Protein AF-A0A1E4B5K2-F1 (afdb_monomer_lite)

Secondary structure (DSSP, 8-state):
---------HHHHHHHHHHHHHHHHHHHHTTTTEEE----STT-SEEEEETTT--EEEEEE--SSS--EEEE-GGGGGGS-HHHHHHHHHHHHHH-TT-B-TTS-EEEEHHHHTSHHHHHHHHHHHHHH--

Sequence (131 aa):
MQVGRYVPHASEQQRFAEVLDHFIDWSAVHATSLVHHDSGYEQHVVSFARVVDGSVFWSAYPRMVDGAKFEITPRTAKYLNPALQDEARALFGSISTEALTDDGTLRVRFSALKNLTTRQRVTDLLERLLV

Structure (mmCIF, N/CA/C/O backbone):
data_AF-A0A1E4B5K2-F1
#
_entry.id   AF-A0A1E4B5K2-F1
#
loop_
_atom_site.group_PDB
_atom_site.id
_atom_site.type_symbol
_atom_site.label_atom_id
_atom_site.label_alt_id
_atom_site.label_comp_id
_atom_site.label_asym_id
_atom_site.label_entity_id
_atom_site.label_seq_id
_atom_site.pdbx_PDB_ins_code
_atom_site.Cartn_x
_atom_site.Cartn_y
_atom_site.Cartn_z
_atom_site.occupancy
_atom_site.B_iso_or_equiv
_atom_site.auth_seq_id
_atom_site.auth_comp_id
_atom_site.auth_asym_id
_atom_site.auth_atom_id
_atom_site.pdbx_PDB_model_num
ATOM 1 N N . MET A 1 1 ? 0.273 8.634 -36.301 1.00 37.81 1 MET A N 1
ATOM 2 C CA . MET A 1 1 ? 0.963 8.335 -35.028 1.00 37.81 1 MET A CA 1
ATOM 3 C C . MET A 1 1 ? 0.563 6.937 -34.602 1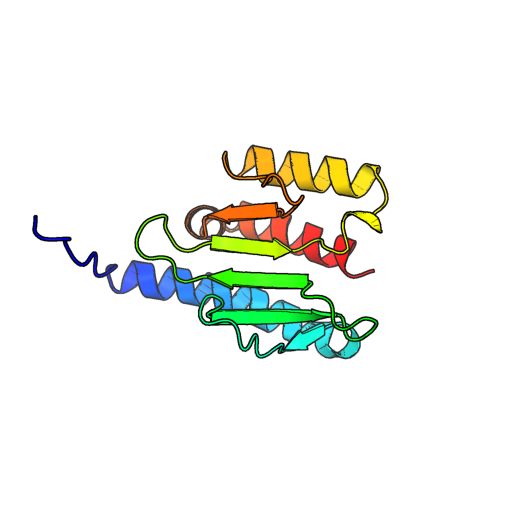.00 37.81 1 MET A C 1
ATOM 5 O O . MET A 1 1 ? -0.598 6.715 -34.295 1.00 37.81 1 MET A O 1
ATOM 9 N N . GLN A 1 2 ? 1.482 5.982 -34.694 1.00 34.12 2 GLN A N 1
ATOM 10 C CA . GLN A 1 2 ? 1.235 4.590 -34.333 1.00 34.12 2 GLN A CA 1
ATOM 11 C C . GLN A 1 2 ? 1.617 4.431 -32.860 1.00 34.12 2 GLN A C 1
ATOM 13 O O . GLN A 1 2 ? 2.788 4.548 -32.509 1.00 34.12 2 GLN A O 1
ATOM 18 N N . VAL A 1 3 ? 0.621 4.260 -31.991 1.00 39.81 3 VAL A N 1
ATOM 19 C CA . VAL A 1 3 ? 0.842 3.991 -30.566 1.00 39.81 3 VAL A CA 1
ATOM 20 C C . VAL A 1 3 ? 1.399 2.573 -30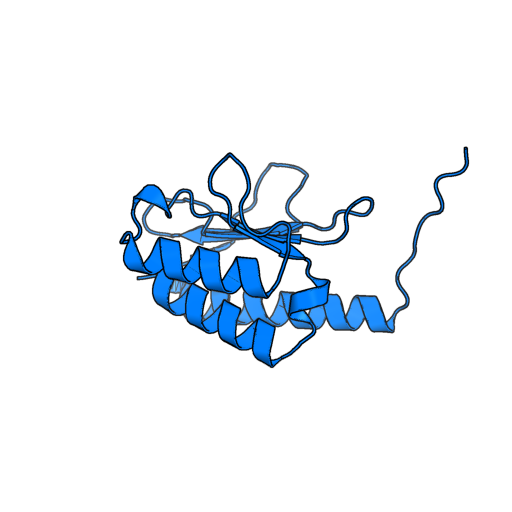.484 1.00 39.81 3 VAL A C 1
ATOM 22 O O . VAL A 1 3 ? 0.674 1.604 -30.707 1.00 39.81 3 VAL A O 1
ATOM 25 N N . GLY A 1 4 ? 2.710 2.443 -30.281 1.00 40.00 4 GLY A N 1
ATOM 26 C CA . GLY A 1 4 ? 3.351 1.144 -30.116 1.00 40.00 4 GLY A CA 1
ATOM 27 C C . GLY A 1 4 ? 2.723 0.428 -28.925 1.00 40.00 4 GLY A C 1
ATOM 28 O O . GLY A 1 4 ? 2.849 0.887 -27.793 1.00 40.00 4 GLY A O 1
ATOM 29 N N . ARG A 1 5 ? 2.020 -0.683 -29.174 1.00 44.50 5 ARG A N 1
ATOM 30 C CA . ARG A 1 5 ? 1.594 -1.608 -28.120 1.00 44.50 5 ARG A CA 1
ATOM 31 C C . ARG A 1 5 ? 2.864 -2.175 -27.492 1.00 44.50 5 ARG A C 1
ATOM 33 O O . ARG A 1 5 ? 3.478 -3.078 -28.051 1.00 44.50 5 ARG A O 1
ATOM 40 N N . TYR A 1 6 ? 3.271 -1.624 -26.356 1.00 50.88 6 TYR A N 1
ATOM 41 C CA . TYR A 1 6 ? 4.249 -2.274 -25.499 1.00 50.88 6 TYR A CA 1
ATOM 42 C C . TYR A 1 6 ? 3.620 -3.581 -25.007 1.00 50.88 6 TYR A C 1
ATOM 44 O O . TYR A 1 6 ? 2.646 -3.570 -24.255 1.00 50.88 6 TYR A O 1
ATOM 52 N N . VAL A 1 7 ? 4.123 -4.703 -25.516 1.00 54.28 7 VAL A N 1
ATOM 53 C CA . VAL A 1 7 ? 3.809 -6.036 -25.003 1.00 54.28 7 VAL A CA 1
ATOM 54 C C . VAL A 1 7 ? 4.951 -6.378 -24.048 1.00 54.28 7 VAL A C 1
ATOM 56 O O . VAL A 1 7 ? 6.056 -6.633 -24.530 1.00 54.28 7 VAL A O 1
ATOM 59 N N . PRO A 1 8 ? 4.746 -6.325 -22.720 1.00 54.59 8 PRO A N 1
ATOM 60 C CA . PRO A 1 8 ? 5.800 -6.664 -21.769 1.00 54.59 8 PRO A CA 1
ATOM 61 C C . PRO A 1 8 ? 6.300 -8.086 -22.031 1.00 54.59 8 PRO A C 1
ATOM 63 O O . PRO A 1 8 ? 5.496 -8.984 -22.305 1.00 54.59 8 PRO A O 1
ATOM 66 N N . HIS A 1 9 ? 7.616 -8.297 -21.946 1.00 60.47 9 HIS A N 1
ATOM 67 C CA . HIS A 1 9 ? 8.207 -9.626 -22.107 1.00 60.47 9 HIS A CA 1
ATOM 68 C C . HIS A 1 9 ? 7.629 -10.594 -21.057 1.00 60.47 9 HIS A C 1
ATOM 70 O O . HIS A 1 9 ? 7.289 -10.177 -19.950 1.00 60.47 9 HIS A O 1
ATOM 76 N N . ALA A 1 10 ? 7.526 -11.891 -21.371 1.00 62.59 10 ALA A N 1
ATOM 77 C CA . ALA A 1 10 ? 6.908 -12.890 -20.483 1.00 62.59 10 ALA A CA 1
ATOM 78 C C . ALA A 1 10 ? 7.494 -12.888 -19.053 1.00 62.59 10 ALA A C 1
ATOM 80 O O . ALA A 1 10 ? 6.765 -13.031 -18.076 1.00 62.59 10 ALA A O 1
ATOM 81 N N . SER A 1 11 ? 8.798 -12.629 -18.919 1.00 63.25 11 SER A N 1
ATOM 82 C CA . SER A 1 11 ? 9.482 -12.496 -17.627 1.00 63.25 11 SER A CA 1
ATOM 83 C C . SER A 1 11 ? 9.058 -11.259 -16.830 1.00 63.25 11 SER A C 1
ATOM 85 O O . SER A 1 11 ? 9.065 -11.271 -15.600 1.00 63.25 11 SER A O 1
ATOM 87 N N . GLU A 1 12 ? 8.679 -10.175 -17.503 1.00 63.09 12 GLU A N 1
ATOM 88 C CA . GLU A 1 12 ? 8.142 -8.990 -16.846 1.00 63.09 12 GLU A CA 1
ATOM 89 C C . GLU A 1 12 ? 6.718 -9.240 -16.368 1.00 63.09 12 GLU A C 1
ATOM 91 O O . GLU A 1 12 ? 6.418 -8.891 -15.230 1.00 63.09 12 GLU A O 1
ATOM 96 N N . GLN A 1 13 ? 5.887 -9.892 -17.190 1.00 67.06 13 GLN A N 1
ATOM 97 C CA . GLN A 1 13 ? 4.528 -10.303 -16.815 1.00 67.06 13 GLN A CA 1
ATOM 98 C C . GLN A 1 13 ? 4.540 -11.218 -15.587 1.00 67.06 13 GLN A C 1
ATOM 100 O O . GLN A 1 13 ? 3.799 -10.967 -14.642 1.00 67.06 13 GLN A O 1
ATOM 105 N N . GLN A 1 14 ? 5.442 -12.202 -15.554 1.00 72.62 14 GLN A N 1
ATOM 106 C CA . GLN A 1 14 ? 5.611 -13.091 -14.405 1.00 72.62 14 GLN A CA 1
ATOM 107 C C . GLN A 1 14 ? 5.979 -12.319 -13.130 1.00 72.62 14 GLN A C 1
ATOM 109 O O . GLN A 1 14 ? 5.346 -12.497 -12.096 1.00 72.62 14 GLN A O 1
ATOM 114 N N . ARG A 1 15 ? 6.942 -11.392 -13.202 1.00 72.75 15 ARG A N 1
ATOM 115 C CA . ARG A 1 15 ? 7.316 -10.563 -12.042 1.00 72.75 15 ARG A CA 1
ATOM 116 C C . ARG A 1 15 ? 6.195 -9.631 -11.586 1.00 72.75 15 ARG A C 1
ATOM 118 O O . ARG A 1 15 ? 6.145 -9.277 -10.415 1.00 72.75 15 ARG A O 1
ATOM 125 N N . PHE A 1 16 ? 5.333 -9.176 -12.496 1.00 74.06 16 PHE A N 1
ATOM 126 C CA . PHE A 1 16 ? 4.147 -8.406 -12.118 1.00 74.06 16 PHE A CA 1
ATOM 127 C C . PHE A 1 16 ? 3.122 -9.285 -11.396 1.00 74.06 16 PHE A C 1
ATOM 129 O O . PHE A 1 16 ? 2.598 -8.851 -10.372 1.00 74.06 16 PHE A O 1
ATOM 136 N N . ALA A 1 17 ? 2.889 -10.508 -11.882 1.00 80.94 17 ALA A N 1
ATOM 137 C CA . ALA A 1 17 ? 2.020 -11.480 -11.224 1.00 80.94 17 ALA A CA 1
ATOM 138 C C . ALA A 1 17 ? 2.524 -11.813 -9.812 1.00 80.94 17 ALA A C 1
ATOM 140 O O . ALA A 1 17 ? 1.780 -11.640 -8.863 1.00 80.94 17 ALA A O 1
ATOM 141 N N . GLU A 1 18 ? 3.817 -12.105 -9.638 1.00 86.31 18 GLU A N 1
ATOM 142 C CA . GLU A 1 18 ? 4.410 -12.395 -8.318 1.00 86.31 18 GLU A CA 1
ATOM 143 C C . GLU A 1 18 ? 4.235 -11.256 -7.299 1.00 86.31 18 GLU A C 1
ATOM 145 O O . GLU A 1 18 ? 4.139 -11.486 -6.094 1.00 86.31 18 GLU A O 1
ATOM 150 N N . VAL A 1 19 ? 4.242 -10.000 -7.756 1.00 87.25 19 VAL A N 1
ATOM 151 C CA . VAL A 1 19 ? 3.974 -8.852 -6.880 1.00 87.25 19 VAL A CA 1
ATOM 152 C C . VAL A 1 19 ? 2.492 -8.787 -6.520 1.00 87.25 19 VAL A C 1
ATOM 154 O O . VAL A 1 19 ? 2.181 -8.535 -5.362 1.00 87.25 19 VAL A O 1
ATOM 157 N N . LEU A 1 20 ? 1.591 -8.998 -7.483 1.00 87.12 20 LEU A N 1
ATOM 158 C CA . LEU A 1 20 ? 0.148 -9.021 -7.234 1.00 87.12 20 LEU A CA 1
ATOM 159 C C . LEU A 1 20 ? -0.246 -10.161 -6.292 1.00 87.12 20 LEU A C 1
ATOM 161 O O . LEU A 1 20 ? -0.918 -9.898 -5.298 1.00 87.12 20 LEU A O 1
ATOM 165 N N . ASP A 1 21 ? 0.229 -11.374 -6.566 1.00 90.62 21 ASP A N 1
ATOM 166 C CA . ASP A 1 21 ? -0.025 -12.573 -5.767 1.00 90.62 21 ASP A CA 1
ATOM 167 C C . ASP A 1 21 ? 0.402 -12.350 -4.315 1.00 90.62 21 ASP A C 1
ATOM 169 O O . ASP A 1 21 ? -0.375 -12.609 -3.407 1.00 90.62 21 ASP A O 1
ATOM 173 N N . HIS A 1 22 ? 1.565 -11.726 -4.080 1.00 92.75 22 HIS A N 1
ATOM 174 C CA . HIS A 1 22 ? 2.015 -11.372 -2.727 1.00 92.75 22 HIS A CA 1
ATOM 175 C C . HIS A 1 22 ? 0.992 -10.520 -1.953 1.00 92.75 22 HIS A C 1
ATOM 177 O O . HIS A 1 22 ? 0.727 -10.788 -0.782 1.00 92.75 22 HIS A O 1
ATOM 183 N N . PHE A 1 23 ? 0.411 -9.487 -2.573 1.00 92.00 23 PHE A N 1
ATOM 184 C CA . PHE A 1 23 ? -0.574 -8.629 -1.895 1.00 92.00 23 PHE A CA 1
ATOM 185 C C . PHE A 1 23 ? -1.953 -9.284 -1.778 1.00 92.00 23 PHE A C 1
ATOM 187 O O . PHE A 1 23 ? -2.667 -9.027 -0.805 1.00 92.00 23 PHE A O 1
ATOM 194 N N . ILE A 1 24 ? -2.327 -10.133 -2.737 1.00 91.88 24 ILE A N 1
ATOM 195 C CA . ILE A 1 24 ? -3.555 -10.933 -2.680 1.00 91.88 24 ILE A CA 1
ATOM 196 C C . ILE A 1 24 ? -3.458 -11.949 -1.537 1.00 91.88 24 ILE A C 1
ATOM 198 O O . ILE A 1 24 ? -4.357 -11.992 -0.699 1.00 91.88 24 ILE A O 1
ATOM 202 N N . ASP A 1 25 ? -2.350 -12.683 -1.441 1.00 94.44 25 ASP A N 1
ATOM 203 C CA . ASP A 1 25 ? -2.087 -13.655 -0.379 1.00 94.44 25 ASP A CA 1
ATOM 204 C C . ASP A 1 25 ? -2.055 -12.980 0.994 1.00 94.44 25 ASP A C 1
ATOM 206 O O . ASP A 1 25 ? -2.713 -13.439 1.930 1.00 94.44 25 ASP A O 1
ATOM 210 N N . TRP A 1 26 ? -1.366 -11.837 1.115 1.00 94.81 26 TRP A N 1
ATOM 211 C CA . TRP A 1 26 ? -1.394 -11.041 2.346 1.00 94.81 26 TRP A CA 1
ATOM 212 C C . TRP A 1 26 ? -2.826 -10.623 2.710 1.00 94.81 26 TRP A C 1
ATOM 214 O O . TRP A 1 26 ? -3.220 -10.726 3.871 1.00 94.81 26 TRP A O 1
ATOM 224 N N . SER A 1 27 ? -3.642 -10.217 1.734 1.00 93.94 27 SER A N 1
ATOM 225 C CA . SER A 1 27 ? -5.038 -9.833 1.986 1.00 93.94 27 SER A CA 1
ATOM 226 C C . SER A 1 27 ? -5.909 -11.026 2.389 1.00 93.94 27 SER A C 1
ATOM 228 O O . SER A 1 27 ? -6.791 -10.876 3.231 1.00 93.94 27 SER A O 1
ATOM 230 N N . ALA A 1 28 ? -5.644 -12.217 1.843 1.00 93.75 28 ALA A N 1
ATOM 231 C CA . ALA A 1 28 ? -6.342 -13.450 2.197 1.00 93.75 28 ALA A CA 1
ATOM 232 C C . ALA A 1 28 ? -6.060 -13.887 3.645 1.00 93.75 28 ALA A C 1
ATOM 234 O O . ALA A 1 28 ? -6.969 -14.348 4.334 1.00 93.75 28 ALA A O 1
ATOM 235 N N . VAL A 1 29 ? -4.835 -13.678 4.143 1.00 95.94 29 VAL A N 1
ATOM 236 C CA . VAL A 1 29 ? -4.498 -13.874 5.568 1.00 95.94 29 VAL A CA 1
ATOM 237 C C . VAL A 1 29 ? -5.285 -12.911 6.470 1.00 95.94 29 VAL A C 1
ATOM 239 O O . VAL A 1 29 ? -5.620 -13.252 7.602 1.00 95.94 29 VAL A O 1
ATOM 242 N N . HIS A 1 30 ? -5.661 -11.744 5.945 1.00 94.25 30 HIS A N 1
ATOM 243 C CA . HIS A 1 30 ? -6.407 -10.697 6.641 1.00 94.25 30 HIS A CA 1
ATOM 244 C C . HIS A 1 30 ? -7.906 -10.669 6.301 1.00 94.25 30 HIS A C 1
ATOM 246 O O . HIS A 1 30 ? -8.549 -9.623 6.416 1.00 94.25 30 HIS A O 1
ATOM 252 N N . ALA A 1 31 ? -8.494 -11.807 5.918 1.00 92.94 31 ALA A N 1
ATOM 253 C CA . ALA A 1 31 ? -9.884 -11.893 5.454 1.00 92.94 31 ALA A CA 1
ATOM 254 C C . ALA A 1 31 ? -10.948 -11.444 6.482 1.00 92.94 31 ALA A C 1
ATOM 256 O O . ALA A 1 31 ? -12.092 -11.181 6.118 1.00 92.94 31 ALA A O 1
ATOM 257 N N . THR A 1 32 ? -10.605 -11.337 7.770 1.00 92.81 32 THR A N 1
ATOM 258 C CA . THR A 1 32 ? -11.502 -10.765 8.794 1.00 92.81 32 THR A CA 1
ATOM 259 C C . THR A 1 32 ? -11.600 -9.243 8.717 1.00 92.81 32 THR A C 1
ATOM 261 O O . THR A 1 32 ? -12.583 -8.667 9.177 1.00 92.81 32 THR A O 1
ATOM 264 N N . SER A 1 33 ? -10.583 -8.593 8.151 1.00 91.19 33 SER A N 1
ATOM 265 C CA . SER A 1 33 ? -10.463 -7.136 8.062 1.00 91.19 33 SER A CA 1
ATOM 266 C C . SER A 1 33 ? -10.608 -6.629 6.632 1.00 91.19 33 SER A C 1
ATOM 268 O O . SER A 1 33 ? -11.013 -5.482 6.438 1.00 91.19 33 SER A O 1
ATOM 270 N N . LEU A 1 34 ? -10.299 -7.466 5.639 1.00 92.19 34 LEU A N 1
ATOM 271 C CA . LEU A 1 34 ? -10.332 -7.136 4.221 1.00 92.19 34 LEU A CA 1
ATOM 272 C C . LEU A 1 34 ? -11.249 -8.074 3.445 1.00 92.19 34 LEU A C 1
ATOM 274 O O . LEU A 1 34 ? -11.280 -9.278 3.672 1.00 92.19 34 LEU A O 1
ATOM 278 N N . VAL A 1 35 ? -11.948 -7.508 2.470 1.00 92.75 35 VAL A N 1
ATOM 279 C CA . VAL A 1 35 ? -12.767 -8.247 1.513 1.00 92.75 35 VAL A CA 1
ATOM 280 C C . VAL A 1 35 ? -12.407 -7.813 0.101 1.00 92.75 35 VAL A C 1
ATOM 282 O O . VAL A 1 35 ? -12.102 -6.641 -0.139 1.00 92.75 35 VAL A O 1
ATOM 285 N N . HIS A 1 36 ? -12.434 -8.761 -0.836 1.00 90.31 36 HIS A N 1
ATOM 286 C CA . HIS A 1 36 ? -12.317 -8.430 -2.249 1.00 90.31 36 HIS A CA 1
ATOM 287 C C . HIS A 1 36 ? -13.431 -7.452 -2.628 1.00 90.31 36 HIS A C 1
ATOM 289 O O . HIS A 1 36 ? -14.606 -7.687 -2.346 1.00 90.31 36 HIS A O 1
ATOM 295 N N . HIS A 1 37 ? -13.049 -6.344 -3.245 1.00 83.56 37 HIS A N 1
ATOM 296 C CA . HIS A 1 37 ? -13.969 -5.315 -3.679 1.00 83.56 37 HIS A CA 1
ATOM 297 C C . HIS A 1 37 ? -13.991 -5.316 -5.201 1.00 83.56 37 HIS A C 1
ATOM 299 O O . HIS A 1 37 ? -13.026 -4.888 -5.839 1.00 83.56 37 HIS A O 1
ATOM 305 N N . ASP A 1 38 ? -15.107 -5.756 -5.778 1.00 71.94 38 ASP A N 1
ATOM 306 C CA . ASP A 1 38 ? -15.381 -5.557 -7.196 1.00 71.94 38 ASP A CA 1
ATOM 307 C C . ASP A 1 38 ? -15.635 -4.068 -7.414 1.00 71.94 38 ASP A C 1
ATOM 309 O O . ASP A 1 38 ? -16.750 -3.561 -7.262 1.00 71.94 38 ASP A O 1
ATOM 313 N N . SER A 1 39 ? -14.582 -3.313 -7.728 1.00 58.69 39 SER A N 1
ATOM 314 C CA . SER A 1 39 ? -14.790 -1.945 -8.165 1.00 58.69 39 SER A CA 1
ATOM 315 C C . SER A 1 39 ? -15.477 -2.013 -9.524 1.00 58.69 39 SER A C 1
ATOM 317 O O . SER A 1 39 ? -14.837 -2.297 -10.530 1.00 58.69 39 SER A O 1
ATOM 319 N N . GLY A 1 40 ? -16.768 -1.686 -9.587 1.00 54.06 40 GLY A N 1
ATOM 320 C CA . GLY A 1 40 ? -17.476 -1.453 -10.855 1.00 54.06 40 GLY A CA 1
ATOM 321 C C . GLY A 1 40 ? -16.894 -0.298 -11.693 1.00 54.06 40 GLY A C 1
ATOM 322 O O . GLY A 1 40 ? -17.471 0.083 -12.706 1.00 54.06 40 GLY A O 1
ATOM 323 N N . TYR A 1 41 ? -15.767 0.280 -11.264 1.00 54.28 41 TYR A N 1
ATOM 324 C CA . TYR A 1 41 ? -14.952 1.224 -12.006 1.00 54.28 41 TYR A CA 1
ATOM 325 C C . TYR A 1 41 ? -13.927 0.468 -12.854 1.00 54.28 41 TYR A C 1
ATOM 327 O O . TYR A 1 41 ? -13.087 -0.256 -12.327 1.00 54.28 41 TYR A O 1
ATOM 335 N N . GLU A 1 42 ? -13.951 0.717 -14.163 1.00 53.59 42 GLU A N 1
ATOM 336 C CA . GLU A 1 42 ? -13.182 0.031 -15.220 1.00 53.59 42 GLU A CA 1
ATOM 337 C C . GLU A 1 42 ? -11.643 0.071 -15.079 1.00 53.59 42 GLU A C 1
ATOM 339 O O . GLU A 1 42 ? -10.926 -0.398 -15.960 1.00 53.59 42 GLU A O 1
ATOM 344 N N . GLN A 1 43 ? -11.099 0.664 -14.013 1.00 61.66 43 GLN A N 1
ATOM 345 C CA . GLN A 1 43 ? -9.673 0.975 -13.907 1.00 61.66 43 GLN A CA 1
ATOM 346 C C . GLN A 1 43 ? -8.887 0.061 -12.958 1.00 61.66 43 GLN A C 1
ATOM 348 O O . GLN A 1 43 ? -7.670 -0.028 -13.125 1.00 61.66 43 GLN A O 1
ATOM 353 N N . HIS A 1 44 ? -9.522 -0.611 -11.990 1.00 62.00 44 HIS A N 1
ATOM 354 C CA . HIS A 1 44 ? -8.802 -1.449 -11.023 1.00 62.00 44 HIS A CA 1
ATOM 355 C C . HIS A 1 44 ? -8.864 -2.901 -11.498 1.00 62.00 44 HIS A C 1
ATOM 357 O O . HIS A 1 44 ? -9.939 -3.409 -11.800 1.00 62.00 44 HIS A O 1
ATOM 363 N N . VAL A 1 45 ? -7.718 -3.580 -11.553 1.00 72.00 45 VAL A N 1
ATOM 364 C CA . VAL A 1 45 ? -7.682 -5.031 -11.815 1.00 72.00 45 VAL A CA 1
ATOM 365 C C . VAL A 1 45 ? -7.926 -5.828 -10.547 1.00 72.00 45 VAL A C 1
ATOM 367 O O . VAL A 1 45 ? -8.536 -6.887 -10.611 1.00 72.00 45 VAL A O 1
ATOM 370 N N . VAL A 1 46 ? -7.483 -5.308 -9.404 1.00 83.00 46 VAL A N 1
ATOM 371 C CA . VAL A 1 46 ? -7.753 -5.880 -8.084 1.00 83.00 46 VAL A CA 1
ATOM 372 C C . VAL A 1 46 ? -7.939 -4.738 -7.099 1.00 83.00 46 VAL A C 1
ATOM 374 O O . VAL A 1 46 ? -7.179 -3.766 -7.119 1.00 83.00 46 VAL A O 1
ATOM 377 N N . SER A 1 47 ? -8.925 -4.860 -6.214 1.00 87.88 47 SER A N 1
ATOM 378 C CA . SER A 1 47 ? -9.024 -4.004 -5.038 1.00 87.88 47 SER A CA 1
ATOM 379 C C . SER A 1 47 ? -9.534 -4.766 -3.829 1.00 87.88 47 SER A C 1
ATOM 381 O O . SER A 1 47 ? -10.369 -5.659 -3.953 1.00 87.88 47 SER A O 1
ATOM 383 N N . PHE A 1 48 ? -9.041 -4.386 -2.656 1.00 89.62 48 PHE A N 1
ATOM 384 C CA . PHE A 1 48 ? -9.528 -4.881 -1.376 1.00 89.62 48 PHE A CA 1
ATOM 385 C C . PHE A 1 48 ? -10.043 -3.713 -0.552 1.00 89.62 48 PHE A C 1
ATOM 387 O O . PHE A 1 48 ? -9.393 -2.670 -0.456 1.00 89.62 48 PHE A O 1
ATOM 394 N N . ALA A 1 49 ? -11.216 -3.896 0.041 1.00 89.19 49 ALA A N 1
ATOM 395 C CA . ALA A 1 49 ? -11.844 -2.930 0.925 1.00 89.19 49 ALA A CA 1
ATOM 396 C C . ALA A 1 49 ? -11.826 -3.420 2.372 1.00 89.19 49 ALA A C 1
ATOM 398 O O . ALA A 1 49 ? -11.798 -4.625 2.624 1.00 89.19 49 ALA A O 1
ATOM 399 N N . ARG A 1 50 ? -11.868 -2.488 3.328 1.00 88.81 50 ARG A N 1
ATOM 400 C CA . ARG A 1 50 ? -12.024 -2.835 4.742 1.00 88.81 50 ARG A CA 1
ATOM 401 C C . ARG A 1 50 ? -13.446 -3.321 4.994 1.00 88.81 50 ARG A C 1
ATOM 403 O O . ARG A 1 50 ? -14.407 -2.696 4.554 1.00 88.81 50 ARG A O 1
ATOM 410 N N . VAL A 1 51 ? -13.587 -4.390 5.768 1.00 90.12 51 VAL A N 1
ATOM 411 C CA . VAL A 1 51 ? -14.898 -4.941 6.149 1.00 90.12 51 VAL A CA 1
ATOM 412 C C . VAL A 1 51 ? -15.690 -3.953 7.015 1.00 90.12 51 VAL A C 1
ATOM 414 O O . VAL A 1 51 ? -16.908 -3.872 6.895 1.00 90.12 51 VAL A O 1
ATOM 417 N N . VAL A 1 52 ? -15.005 -3.177 7.863 1.00 86.88 52 VAL A N 1
ATOM 418 C CA . VAL A 1 52 ? -15.643 -2.286 8.848 1.00 86.88 52 VAL A CA 1
ATOM 419 C C . VAL A 1 52 ? -16.431 -1.130 8.223 1.00 86.88 52 VAL A C 1
ATOM 421 O O . VAL A 1 52 ? -17.462 -0.737 8.762 1.00 86.88 52 VAL A O 1
ATOM 424 N N . ASP A 1 53 ? -15.958 -0.576 7.104 1.00 84.44 53 ASP A N 1
ATOM 425 C CA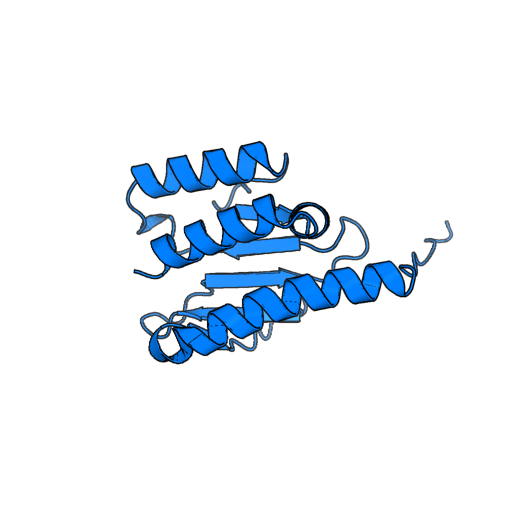 . ASP A 1 53 ? -16.527 0.639 6.505 1.00 84.44 53 ASP A CA 1
ATOM 426 C C . ASP A 1 53 ? -16.705 0.567 4.979 1.00 84.44 53 ASP A C 1
ATOM 428 O O . ASP A 1 53 ? -17.190 1.522 4.370 1.00 84.44 53 ASP A O 1
ATOM 432 N N . GLY A 1 54 ? -16.322 -0.548 4.350 1.00 84.12 54 GLY A N 1
ATOM 433 C CA . GLY A 1 54 ? -16.397 -0.744 2.904 1.00 84.12 54 GLY A CA 1
ATOM 434 C C . GLY A 1 54 ? -15.449 0.146 2.095 1.00 84.12 54 GLY A C 1
ATOM 435 O O . GLY A 1 54 ? -15.551 0.185 0.870 1.00 84.12 54 GLY A O 1
ATOM 436 N N . SER A 1 55 ? -14.533 0.881 2.734 1.00 83.56 55 SER A N 1
ATOM 437 C CA . SER A 1 55 ? -13.587 1.744 2.027 1.00 83.56 55 SER A CA 1
ATOM 438 C C . SER A 1 55 ? -12.481 0.924 1.362 1.00 83.56 55 SER A C 1
ATOM 440 O O . SER A 1 55 ? -11.927 0.010 1.973 1.00 83.56 55 SER A O 1
ATOM 442 N N . VAL A 1 56 ? -12.138 1.250 0.108 1.00 85.25 56 VAL A N 1
ATOM 443 C CA . VAL A 1 56 ? -10.989 0.639 -0.582 1.00 85.25 56 VAL A CA 1
ATOM 444 C C . VAL A 1 56 ? -9.727 0.937 0.220 1.00 85.25 56 VAL A C 1
ATOM 446 O O . VAL A 1 56 ? -9.415 2.096 0.474 1.00 85.25 56 VAL A O 1
ATOM 449 N N . PHE A 1 57 ? -9.025 -0.118 0.618 1.00 86.56 57 PHE A N 1
ATOM 450 C CA . PHE A 1 57 ? -7.810 -0.056 1.418 1.00 86.56 57 PHE A CA 1
ATOM 451 C C . PHE A 1 57 ? -6.568 -0.038 0.522 1.00 86.56 57 PHE A C 1
ATOM 453 O O . PHE A 1 57 ? -5.703 0.829 0.656 1.00 86.56 57 PHE A O 1
ATOM 460 N N . TRP A 1 58 ? -6.522 -0.945 -0.453 1.00 88.81 58 TRP A N 1
ATOM 461 C CA . TRP A 1 58 ? -5.536 -0.913 -1.526 1.00 88.81 58 TRP A CA 1
ATOM 462 C C . TRP A 1 58 ? -6.147 -1.377 -2.846 1.00 88.81 58 TRP A C 1
ATOM 464 O O . TRP A 1 58 ? -7.152 -2.094 -2.889 1.00 88.81 58 TRP A O 1
ATOM 474 N N . SER A 1 59 ? -5.532 -0.944 -3.939 1.00 87.56 59 SER A N 1
ATOM 475 C CA . SER A 1 59 ? -5.918 -1.325 -5.291 1.00 87.56 59 SER A CA 1
ATOM 476 C C . SER A 1 59 ? -4.723 -1.358 -6.241 1.00 87.56 59 SER A C 1
ATOM 478 O O . SER A 1 59 ? -3.675 -0.757 -5.998 1.00 87.56 59 SER A O 1
ATOM 480 N N . ALA A 1 60 ? -4.869 -2.105 -7.329 1.00 85.75 60 ALA A N 1
ATOM 481 C CA . ALA A 1 60 ? -3.866 -2.249 -8.370 1.00 85.75 60 ALA A CA 1
ATOM 482 C C . ALA A 1 60 ? -4.462 -1.973 -9.753 1.00 85.75 60 ALA A C 1
ATOM 484 O O . ALA A 1 60 ? -5.538 -2.469 -10.093 1.00 85.75 60 ALA A O 1
ATOM 485 N N . TYR A 1 61 ? -3.721 -1.222 -10.571 1.00 79.12 61 TYR A N 1
ATOM 486 C CA . TYR A 1 61 ? -4.159 -0.735 -11.879 1.00 79.12 61 TYR A CA 1
ATOM 487 C C . TYR A 1 61 ? -3.201 -1.188 -12.984 1.00 79.12 61 TYR A C 1
ATOM 489 O O . TYR A 1 61 ? -1.997 -0.917 -12.893 1.00 79.12 61 TYR A O 1
ATOM 497 N N . PRO A 1 62 ? -3.701 -1.777 -14.082 1.00 67.69 62 PRO A N 1
ATOM 498 C CA . PRO A 1 62 ? -2.901 -2.104 -15.255 1.00 67.69 62 PRO A CA 1
ATOM 499 C C . PRO A 1 62 ? -2.867 -0.915 -16.231 1.00 67.69 62 PRO A C 1
ATOM 501 O O . PRO A 1 62 ? -3.467 -0.964 -17.305 1.00 67.69 62 PRO A O 1
ATOM 504 N N . ARG A 1 63 ? -2.207 0.203 -15.910 1.00 66.06 63 ARG A N 1
ATOM 505 C CA . ARG A 1 63 ? -2.117 1.287 -16.903 1.00 66.06 63 ARG A CA 1
ATOM 506 C C . ARG A 1 63 ? -0.976 1.063 -17.894 1.00 66.06 63 ARG A C 1
ATOM 508 O O . ARG A 1 63 ? 0.179 0.886 -17.522 1.00 66.06 63 ARG A O 1
ATOM 515 N N . MET A 1 64 ? -1.320 1.096 -19.182 1.00 54.12 64 MET A N 1
ATOM 516 C CA . MET A 1 64 ? -0.383 0.911 -20.299 1.00 54.12 64 MET A CA 1
ATOM 517 C C . MET A 1 64 ? 0.443 2.170 -20.611 1.00 54.12 64 MET A C 1
ATOM 519 O O . MET A 1 64 ? 1.541 2.051 -21.142 1.00 54.12 64 MET A O 1
ATOM 523 N N . VAL A 1 65 ? -0.081 3.368 -20.318 1.00 57.41 65 VAL A N 1
ATOM 524 C CA . VAL A 1 65 ? 0.513 4.649 -20.761 1.00 57.41 65 VAL A CA 1
ATOM 525 C C . VAL A 1 65 ? 1.502 5.215 -19.738 1.00 57.41 65 VAL A C 1
ATOM 527 O O . VAL A 1 65 ? 2.572 5.677 -20.113 1.00 57.41 65 VAL A O 1
ATOM 530 N N . ASP A 1 66 ? 1.169 5.149 -18.449 1.00 58.53 66 ASP A N 1
ATOM 531 C CA . ASP A 1 66 ? 1.977 5.640 -17.323 1.00 58.53 66 ASP A CA 1
ATOM 532 C C . ASP A 1 66 ? 2.460 4.514 -16.384 1.00 58.53 66 ASP A C 1
ATOM 534 O O . ASP A 1 66 ? 3.064 4.771 -15.341 1.00 58.53 66 ASP A O 1
ATOM 538 N N . GLY A 1 67 ? 2.247 3.261 -16.796 1.00 66.56 67 GLY A N 1
ATOM 539 C CA . GLY A 1 67 ? 2.703 2.054 -16.113 1.00 66.56 67 GLY A CA 1
ATOM 540 C C . GLY A 1 67 ? 1.735 1.539 -15.047 1.00 66.56 67 GLY A C 1
ATOM 541 O O . GLY A 1 67 ? 0.910 2.272 -14.504 1.00 66.56 67 GLY A O 1
ATOM 542 N N . ALA A 1 68 ? 1.858 0.248 -14.727 1.00 73.62 68 ALA A N 1
ATOM 543 C CA . ALA A 1 68 ? 1.067 -0.368 -13.671 1.00 73.62 68 ALA A CA 1
ATOM 544 C C . ALA A 1 68 ? 1.358 0.294 -12.316 1.00 73.62 68 ALA A C 1
ATOM 546 O O . ALA A 1 68 ? 2.521 0.511 -11.946 1.00 73.62 68 ALA A O 1
ATOM 547 N N . LYS A 1 69 ? 0.297 0.592 -11.564 1.00 80.44 69 LYS A N 1
ATOM 548 C CA . LYS A 1 69 ? 0.357 1.340 -10.301 1.00 80.44 69 LYS A CA 1
ATOM 549 C C . LYS A 1 69 ? -0.335 0.579 -9.182 1.00 80.44 69 LYS A C 1
ATOM 551 O O . LYS A 1 69 ? -1.427 0.057 -9.382 1.00 80.44 69 LYS A O 1
ATOM 556 N N . PHE A 1 70 ? 0.329 0.509 -8.037 1.00 82.19 70 PHE A N 1
ATOM 557 C CA . PHE A 1 70 ? -0.242 0.051 -6.782 1.00 82.19 70 PHE A CA 1
ATOM 558 C C . PHE A 1 70 ? -0.601 1.287 -5.972 1.00 82.19 70 PHE A C 1
ATOM 560 O O . PHE A 1 70 ? 0.209 2.210 -5.830 1.00 82.19 70 PHE A O 1
ATOM 567 N N . GLU A 1 71 ? -1.820 1.311 -5.471 1.00 82.62 71 GLU A N 1
ATOM 568 C CA . GLU A 1 71 ? -2.349 2.420 -4.703 1.00 82.62 71 GLU A CA 1
ATOM 569 C C . GLU A 1 71 ? -2.768 1.905 -3.346 1.00 82.62 71 GLU A C 1
ATOM 571 O O . GLU A 1 71 ? -3.543 0.958 -3.224 1.00 82.62 71 GLU A O 1
ATOM 576 N N . ILE A 1 72 ? -2.258 2.563 -2.319 1.00 77.06 72 ILE A N 1
ATOM 577 C CA . ILE A 1 72 ? -2.883 2.533 -1.012 1.00 77.06 72 ILE A CA 1
ATOM 578 C C . ILE A 1 72 ? -3.815 3.720 -1.058 1.00 77.06 72 ILE A C 1
ATOM 580 O O . ILE A 1 72 ? -3.341 4.845 -1.189 1.00 77.06 72 ILE A O 1
ATOM 584 N N . THR A 1 73 ? -5.119 3.466 -1.042 1.00 68.88 73 THR A N 1
ATOM 585 C CA . THR A 1 73 ? -6.141 4.503 -1.162 1.00 68.88 73 THR A CA 1
ATOM 586 C C . THR A 1 73 ? -6.544 4.881 0.244 1.00 68.88 73 THR A C 1
ATOM 588 O O . THR A 1 73 ? -7.483 4.315 0.800 1.00 68.88 73 THR A O 1
ATOM 591 N N . PRO A 1 74 ? -5.865 5.826 0.899 1.00 58.22 74 PRO A N 1
ATOM 592 C CA . PRO A 1 74 ? -6.164 6.091 2.263 1.00 58.22 74 PRO A CA 1
ATOM 593 C C . PRO A 1 74 ? -7.238 7.182 2.186 1.00 58.22 74 PRO A C 1
ATOM 595 O O . PRO A 1 74 ? -7.045 8.325 2.578 1.00 58.22 74 PRO A O 1
ATOM 598 N N . ARG A 1 75 ? -8.442 6.821 1.726 1.00 53.41 75 ARG A N 1
ATOM 599 C CA . ARG A 1 75 ? -9.636 7.551 2.180 1.00 53.41 75 ARG A CA 1
ATOM 600 C C . ARG A 1 75 ? -9.753 7.437 3.704 1.00 53.41 75 ARG A C 1
ATOM 602 O O . ARG A 1 75 ? -10.377 8.282 4.338 1.00 53.41 75 ARG A O 1
ATOM 609 N N . THR A 1 76 ? -9.074 6.440 4.270 1.00 51.19 76 THR A N 1
ATOM 610 C CA . THR A 1 76 ? -8.708 6.281 5.670 1.00 51.19 76 THR A CA 1
ATOM 611 C C . THR A 1 76 ? -7.485 7.084 6.125 1.00 51.19 76 THR A C 1
ATOM 613 O O . THR A 1 76 ? -7.315 7.179 7.331 1.00 51.19 76 THR A O 1
ATOM 616 N N . ALA A 1 77 ? -6.684 7.741 5.262 1.00 53.56 77 ALA A N 1
ATOM 617 C CA . ALA A 1 77 ? -5.554 8.591 5.694 1.00 53.56 77 ALA A CA 1
ATOM 618 C C . ALA A 1 77 ? -6.031 9.648 6.661 1.00 53.56 77 ALA A C 1
ATOM 620 O O . ALA A 1 77 ? -5.417 9.824 7.700 1.00 53.56 77 ALA A O 1
ATOM 621 N N . LYS A 1 78 ? -7.171 10.283 6.378 1.00 53.66 78 LYS A N 1
ATOM 622 C CA . LYS A 1 78 ? -7.788 11.253 7.291 1.00 53.66 78 LYS A CA 1
ATOM 623 C C . LYS A 1 78 ? -8.095 10.686 8.689 1.00 53.66 78 LYS A C 1
ATOM 625 O O . LYS A 1 78 ? -8.263 11.466 9.616 1.00 53.66 78 LYS A O 1
ATOM 630 N N . TYR A 1 79 ? -8.194 9.363 8.827 1.00 57.19 79 TYR A N 1
ATOM 631 C CA . TYR A 1 79 ? -8.378 8.647 10.092 1.00 57.19 79 TYR A CA 1
ATOM 632 C C . TYR A 1 79 ? -7.075 8.043 10.638 1.00 57.19 79 TYR A C 1
ATOM 634 O O . TYR A 1 79 ? -7.046 7.612 11.787 1.00 57.19 79 TYR A O 1
ATOM 642 N N . LEU A 1 80 ? -5.994 8.024 9.852 1.00 63.03 80 LEU A N 1
ATOM 643 C CA . LEU A 1 80 ? -4.668 7.673 10.344 1.00 63.03 80 LEU A CA 1
ATOM 644 C C . LEU A 1 80 ? -4.162 8.779 11.263 1.00 63.03 80 LEU A C 1
ATOM 646 O O . LEU A 1 80 ? -4.316 9.969 10.977 1.00 63.03 80 LEU A O 1
ATOM 650 N N . ASN A 1 81 ? -3.478 8.372 12.329 1.00 70.19 81 ASN A N 1
ATOM 651 C CA . ASN A 1 81 ? -2.664 9.276 13.130 1.00 70.19 81 ASN A CA 1
ATOM 652 C C . ASN A 1 81 ? -1.695 10.052 12.204 1.00 70.19 81 ASN A C 1
ATOM 654 O O . ASN A 1 81 ? -1.062 9.418 11.354 1.00 70.19 81 ASN A O 1
ATOM 658 N N . PRO A 1 82 ? -1.533 11.381 12.373 1.00 75.00 82 PRO A N 1
ATOM 659 C CA . PRO A 1 82 ? -0.554 12.185 11.637 1.00 75.00 82 PRO A CA 1
ATOM 660 C C . PRO A 1 82 ? 0.840 11.549 11.515 1.00 75.00 82 PRO A C 1
ATOM 662 O O . PRO A 1 82 ? 1.430 11.583 10.441 1.00 75.00 82 PRO A O 1
ATOM 665 N N . ALA A 1 83 ? 1.328 10.877 12.563 1.00 79.75 83 ALA A N 1
ATOM 666 C CA . ALA A 1 83 ? 2.621 10.190 12.533 1.00 79.75 83 ALA A CA 1
ATOM 667 C C . ALA A 1 83 ? 2.685 9.063 11.481 1.00 79.75 83 ALA A C 1
ATOM 669 O O . ALA A 1 83 ? 3.684 8.930 10.777 1.00 79.75 83 ALA A O 1
ATOM 670 N N . LEU A 1 84 ? 1.610 8.278 11.332 1.00 76.88 84 LEU A N 1
ATOM 671 C CA . LEU A 1 84 ? 1.521 7.226 10.312 1.00 76.88 84 LEU A CA 1
ATOM 672 C C . LEU A 1 84 ? 1.347 7.813 8.910 1.00 76.88 84 LEU A C 1
ATOM 674 O O . LEU A 1 84 ? 1.848 7.238 7.947 1.00 76.88 84 LEU A O 1
ATOM 678 N N . GLN A 1 85 ? 0.670 8.958 8.781 1.00 76.06 85 GLN A N 1
ATOM 679 C CA . GLN A 1 85 ? 0.576 9.656 7.497 1.00 76.06 85 GLN A CA 1
ATOM 680 C C . GLN A 1 85 ? 1.950 10.143 7.029 1.00 76.06 85 GLN A C 1
ATOM 682 O O . GLN A 1 85 ? 2.303 9.943 5.868 1.00 76.06 85 GLN A O 1
ATOM 687 N N . ASP A 1 86 ? 2.727 10.759 7.920 1.00 80.31 86 ASP A N 1
ATOM 688 C CA . ASP A 1 86 ? 4.062 11.261 7.596 1.00 80.31 86 ASP A CA 1
ATOM 689 C C . ASP A 1 86 ? 5.031 10.123 7.292 1.00 80.31 86 ASP A C 1
ATOM 691 O O . ASP A 1 86 ? 5.811 10.213 6.344 1.00 80.31 86 ASP A O 1
ATOM 695 N N . GLU A 1 87 ? 4.935 9.012 8.021 1.00 82.25 87 GLU A N 1
ATOM 696 C CA . GLU A 1 87 ? 5.723 7.826 7.715 1.00 82.25 87 GLU A CA 1
ATOM 697 C C . GLU A 1 87 ? 5.348 7.223 6.359 1.00 82.25 87 GLU A C 1
ATOM 699 O O . GLU A 1 87 ? 6.228 6.918 5.554 1.00 82.25 87 GLU A O 1
ATOM 704 N N . ALA A 1 88 ? 4.053 7.082 6.073 1.00 80.81 88 ALA A N 1
AT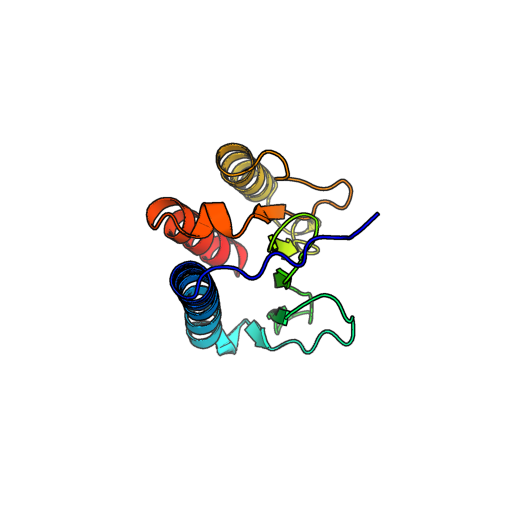OM 705 C CA . ALA A 1 88 ? 3.584 6.557 4.800 1.00 80.81 88 ALA A CA 1
ATOM 706 C C . ALA A 1 88 ? 4.030 7.457 3.635 1.00 80.81 88 ALA A C 1
ATOM 708 O O . ALA A 1 88 ? 4.529 6.958 2.625 1.00 80.81 88 ALA A O 1
ATOM 709 N N . ARG A 1 89 ? 3.957 8.785 3.808 1.00 79.88 89 ARG A N 1
ATOM 710 C CA . ARG A 1 89 ? 4.490 9.773 2.856 1.00 79.88 89 ARG A CA 1
ATOM 711 C C . ARG A 1 89 ? 5.999 9.656 2.685 1.00 79.88 89 ARG A C 1
ATOM 713 O O . ARG A 1 89 ? 6.469 9.659 1.552 1.00 79.88 89 ARG A O 1
ATOM 720 N N . ALA A 1 90 ? 6.760 9.535 3.770 1.00 84.00 90 ALA A N 1
ATOM 721 C CA . ALA A 1 90 ? 8.214 9.405 3.717 1.00 84.00 90 ALA A CA 1
ATOM 722 C C . ALA A 1 90 ? 8.636 8.100 3.030 1.00 84.00 90 ALA A C 1
ATOM 724 O O . ALA A 1 90 ? 9.527 8.098 2.176 1.00 84.00 90 ALA A O 1
ATOM 725 N N . LEU A 1 91 ? 7.962 6.992 3.352 1.00 84.94 91 LEU A N 1
ATOM 726 C CA . LEU A 1 91 ? 8.193 5.703 2.719 1.00 84.94 91 LEU A CA 1
ATOM 727 C C . LEU A 1 91 ? 7.916 5.795 1.219 1.00 84.94 91 LEU A C 1
ATOM 729 O O . LEU A 1 91 ? 8.810 5.509 0.424 1.00 84.94 91 LEU A O 1
ATOM 733 N N . PHE A 1 92 ? 6.722 6.241 0.829 1.00 83.00 92 PHE A N 1
ATOM 734 C CA . PHE A 1 92 ? 6.340 6.323 -0.578 1.00 83.00 92 PHE A CA 1
ATOM 735 C C . PHE A 1 92 ? 7.205 7.326 -1.340 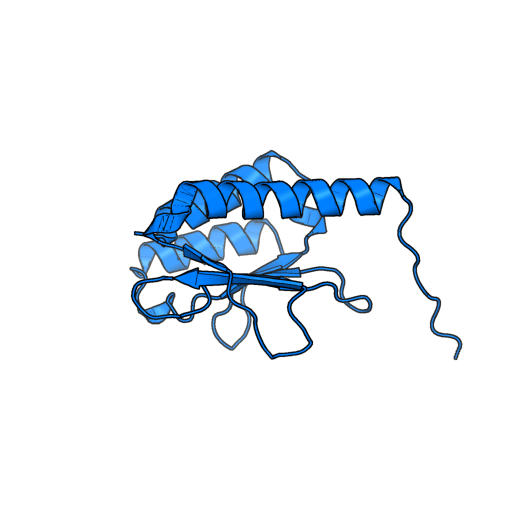1.00 83.00 92 PHE A C 1
ATOM 737 O O . PHE A 1 92 ? 7.662 7.002 -2.432 1.00 83.00 92 PHE A O 1
ATOM 744 N N . GLY A 1 93 ? 7.528 8.478 -0.746 1.00 81.31 93 GLY A N 1
ATOM 745 C CA . GLY A 1 93 ? 8.432 9.477 -1.322 1.00 81.31 93 GLY A CA 1
ATOM 746 C C . GLY A 1 93 ? 9.855 8.957 -1.539 1.00 81.31 93 GLY A C 1
ATOM 747 O O . GLY A 1 93 ? 10.516 9.357 -2.493 1.00 81.31 93 GLY A O 1
ATOM 748 N N . SER A 1 94 ? 10.318 8.011 -0.712 1.00 84.19 94 SER A N 1
ATOM 749 C CA . SER A 1 94 ? 11.609 7.337 -0.918 1.00 84.19 94 SER A CA 1
ATOM 750 C C . SER A 1 94 ? 11.587 6.282 -2.033 1.00 84.19 94 SER A C 1
ATOM 752 O O . SER A 1 94 ? 12.642 5.887 -2.525 1.00 84.19 94 SER A O 1
ATOM 754 N N . ILE A 1 95 ? 10.398 5.814 -2.429 1.00 83.38 95 ILE A N 1
ATOM 755 C CA . ILE A 1 95 ? 10.209 4.733 -3.406 1.00 83.38 95 ILE A CA 1
ATOM 756 C C . ILE A 1 95 ? 9.790 5.282 -4.778 1.00 83.38 95 ILE A C 1
ATOM 758 O O . ILE A 1 95 ? 10.155 4.722 -5.814 1.00 83.38 95 ILE A O 1
ATOM 762 N N . SER A 1 96 ? 9.000 6.356 -4.808 1.00 75.19 96 SER A N 1
ATOM 763 C CA . SER A 1 96 ? 8.435 6.924 -6.026 1.00 75.19 96 SER A CA 1
ATOM 764 C C . SER A 1 96 ? 8.286 8.438 -5.931 1.00 75.19 96 SER A C 1
ATOM 766 O O . SER A 1 96 ? 7.882 8.980 -4.911 1.00 75.19 96 SER A O 1
ATOM 768 N N . THR A 1 97 ? 8.536 9.127 -7.042 1.00 67.31 97 THR A N 1
ATOM 769 C CA . THR A 1 97 ? 8.271 10.566 -7.174 1.00 67.31 97 THR A CA 1
ATOM 770 C C . THR A 1 97 ? 6.777 10.891 -7.279 1.00 67.31 97 THR A C 1
ATOM 772 O O . THR A 1 97 ? 6.396 12.034 -7.075 1.00 67.31 97 THR A O 1
ATOM 775 N N . GLU A 1 98 ? 5.927 9.904 -7.590 1.00 65.06 98 GLU A N 1
ATOM 776 C CA . GLU A 1 98 ? 4.459 10.040 -7.688 1.00 65.06 98 GLU A CA 1
ATOM 777 C C . GLU A 1 98 ? 3.750 9.638 -6.380 1.00 65.06 98 GLU A C 1
ATOM 779 O O . GLU A 1 98 ? 2.590 9.234 -6.393 1.00 65.06 98 GLU A O 1
ATOM 784 N N . ALA A 1 99 ? 4.472 9.713 -5.259 1.00 66.75 99 ALA A N 1
ATOM 785 C CA . ALA A 1 99 ? 4.092 9.151 -3.968 1.00 66.75 99 ALA A CA 1
ATOM 786 C C . ALA A 1 99 ? 2.754 9.637 -3.416 1.00 66.75 99 ALA A C 1
ATOM 788 O O . ALA A 1 99 ? 2.050 8.838 -2.813 1.00 66.75 99 ALA A O 1
ATOM 789 N N . LEU A 1 100 ? 2.427 10.919 -3.585 1.00 68.94 100 LEU A N 1
ATOM 790 C CA . LEU A 1 100 ? 1.226 11.538 -3.037 1.00 68.94 100 LEU A CA 1
ATOM 791 C C . LEU A 1 100 ? 0.506 12.289 -4.152 1.00 68.94 100 LEU A C 1
ATOM 793 O O . LEU A 1 100 ? 1.090 13.162 -4.792 1.00 68.94 100 LEU A O 1
ATOM 797 N N . THR A 1 101 ? -0.752 11.945 -4.378 1.00 70.75 101 THR A N 1
ATOM 798 C CA . THR A 1 101 ? -1.637 12.686 -5.278 1.00 70.75 101 THR A CA 1
ATOM 799 C C . THR A 1 101 ? -2.422 13.746 -4.506 1.00 70.75 101 THR A C 1
ATOM 801 O O . THR A 1 101 ? -2.539 13.685 -3.281 1.00 70.75 101 THR A O 1
ATOM 804 N N . ASP A 1 102 ? -2.966 14.736 -5.217 1.00 66.12 102 ASP A N 1
ATOM 805 C CA . ASP A 1 102 ? -3.671 15.885 -4.620 1.00 66.12 102 ASP A CA 1
ATOM 806 C C . ASP A 1 102 ? -4.900 15.488 -3.775 1.00 66.12 102 ASP A C 1
ATOM 808 O O . ASP A 1 102 ? -5.342 16.239 -2.909 1.00 66.12 102 ASP A O 1
ATOM 812 N N . ASP A 1 103 ? -5.441 14.289 -3.997 1.00 67.62 103 ASP A N 1
ATOM 813 C CA . ASP A 1 103 ? -6.545 13.685 -3.243 1.00 67.62 103 ASP A CA 1
ATOM 814 C C . ASP A 1 103 ? -6.090 12.925 -1.978 1.00 67.62 103 ASP A C 1
ATOM 816 O O . ASP A 1 103 ? -6.914 12.333 -1.278 1.00 67.62 103 ASP A O 1
ATOM 820 N N . GLY A 1 104 ? -4.791 12.940 -1.668 1.00 66.50 104 GLY A N 1
ATOM 821 C CA . GLY A 1 104 ? -4.205 12.243 -0.526 1.00 66.50 104 GLY A CA 1
ATOM 822 C C . GLY A 1 104 ? -3.954 10.751 -0.756 1.00 66.50 104 GLY A C 1
ATOM 823 O O . GLY A 1 104 ? -3.601 10.058 0.199 1.00 66.50 104 GLY A O 1
ATOM 824 N N . THR A 1 105 ? -4.112 10.250 -1.985 1.00 75.94 105 THR A N 1
ATOM 825 C CA . THR A 1 105 ? -3.819 8.853 -2.323 1.00 75.94 105 THR A CA 1
ATOM 826 C C . THR A 1 105 ? -2.311 8.601 -2.382 1.00 75.94 105 THR A C 1
ATOM 828 O O . THR A 1 105 ? -1.545 9.418 -2.900 1.00 75.94 105 THR A O 1
ATOM 831 N N . LEU A 1 106 ? -1.871 7.465 -1.828 1.00 79.56 106 LEU A N 1
ATOM 832 C CA . LEU A 1 106 ? -0.475 7.047 -1.883 1.00 79.56 106 LEU A CA 1
ATOM 833 C C . LEU A 1 106 ? -0.271 6.074 -3.035 1.00 79.56 106 LEU A C 1
ATOM 835 O O . LEU A 1 106 ? -0.836 4.978 -3.049 1.00 79.56 106 LEU A O 1
ATOM 839 N N . ARG A 1 107 ? 0.556 6.462 -4.003 1.00 83.38 107 ARG A N 1
ATOM 840 C CA . ARG A 1 107 ? 0.749 5.701 -5.237 1.00 83.38 107 ARG A CA 1
ATOM 841 C C . ARG A 1 107 ? 2.205 5.314 -5.423 1.00 83.38 107 ARG A C 1
ATOM 843 O O . ARG A 1 107 ? 3.122 6.117 -5.282 1.00 83.38 107 ARG A O 1
ATOM 850 N N . VAL A 1 108 ? 2.417 4.060 -5.800 1.00 83.75 108 VAL A N 1
ATOM 851 C CA . VAL A 1 108 ? 3.732 3.536 -6.155 1.00 83.75 108 VAL A CA 1
ATOM 852 C C . VAL A 1 108 ? 3.653 2.787 -7.477 1.00 83.75 108 VAL A C 1
ATOM 854 O O . VAL A 1 108 ? 2.714 2.041 -7.755 1.00 83.75 108 VAL A O 1
ATOM 857 N N . ARG A 1 109 ? 4.658 2.980 -8.333 1.00 83.38 109 ARG A N 1
ATOM 858 C CA . ARG A 1 109 ? 4.774 2.196 -9.566 1.00 83.38 109 ARG A CA 1
ATOM 859 C C . ARG A 1 109 ? 5.076 0.742 -9.214 1.00 83.38 109 ARG A C 1
ATOM 861 O O . ARG A 1 109 ? 5.996 0.474 -8.442 1.00 83.38 109 ARG A O 1
ATOM 868 N N . PHE A 1 110 ? 4.394 -0.204 -9.856 1.00 81.38 110 PHE A N 1
ATOM 869 C CA . PHE A 1 110 ? 4.633 -1.638 -9.641 1.00 81.38 110 PHE A CA 1
ATOM 870 C C . PHE A 1 110 ? 6.092 -2.043 -9.865 1.00 81.38 110 PHE A C 1
ATOM 872 O O . PHE A 1 110 ? 6.593 -2.958 -9.219 1.00 81.38 110 PHE A O 1
ATOM 879 N N . SER A 1 111 ? 6.805 -1.357 -10.763 1.00 81.25 111 SER A N 1
ATOM 880 C CA . SER A 1 111 ? 8.225 -1.614 -11.007 1.00 81.25 111 SER A CA 1
ATOM 881 C C . SER A 1 111 ? 9.081 -1.479 -9.745 1.00 81.25 111 SER A C 1
ATOM 883 O O . SER A 1 111 ? 10.043 -2.226 -9.600 1.00 81.25 111 SER A O 1
ATOM 885 N N . ALA A 1 112 ? 8.729 -0.577 -8.824 1.00 84.62 112 ALA A N 1
ATOM 886 C CA . ALA A 1 112 ? 9.447 -0.408 -7.564 1.00 84.62 112 ALA A CA 1
ATOM 887 C C . ALA A 1 112 ? 9.187 -1.568 -6.587 1.00 84.62 112 ALA A C 1
ATOM 889 O O . ALA A 1 112 ? 10.071 -1.941 -5.819 1.00 84.62 112 ALA A O 1
ATOM 890 N N . LEU A 1 113 ? 8.007 -2.190 -6.671 1.00 88.00 113 LEU A N 1
ATOM 891 C CA . LEU A 1 113 ? 7.605 -3.340 -5.856 1.00 88.00 113 LEU A CA 1
ATOM 892 C C . LEU A 1 113 ? 8.240 -4.662 -6.316 1.00 88.00 113 LEU A C 1
ATOM 894 O O . LEU A 1 113 ? 8.171 -5.656 -5.600 1.00 88.00 113 LEU A O 1
ATOM 898 N N . LYS A 1 114 ? 8.912 -4.682 -7.477 1.00 85.38 114 LYS A N 1
ATOM 899 C CA . LYS A 1 114 ? 9.750 -5.820 -7.899 1.00 85.38 114 LYS A CA 1
ATOM 900 C C . LYS A 1 114 ? 10.967 -6.006 -6.980 1.00 85.38 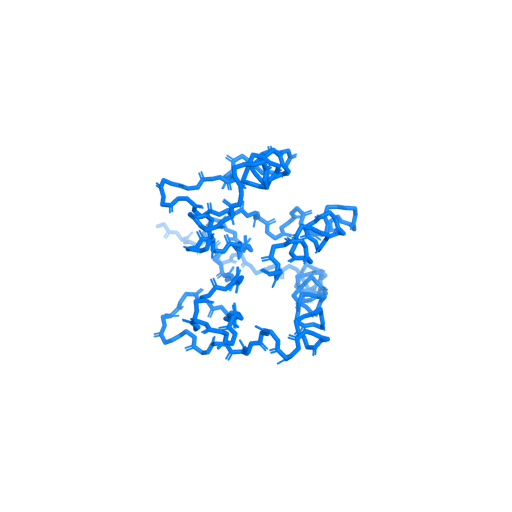114 LYS A C 1
ATOM 902 O O . LYS A 1 114 ? 11.540 -7.090 -6.936 1.00 85.38 114 LYS A O 1
ATOM 907 N N . ASN A 1 115 ? 11.385 -4.958 -6.265 1.00 88.44 115 ASN A N 1
ATOM 908 C CA . ASN A 1 115 ? 12.415 -5.057 -5.239 1.00 88.44 115 ASN A CA 1
ATOM 909 C C . ASN A 1 115 ? 11.808 -5.644 -3.954 1.00 88.44 115 ASN A C 1
ATOM 911 O O . ASN A 1 115 ? 10.872 -5.073 -3.394 1.00 88.44 115 ASN A O 1
ATOM 915 N N . LEU A 1 116 ? 12.369 -6.757 -3.471 1.00 89.62 116 LEU A N 1
ATOM 916 C CA . LEU A 1 116 ? 11.868 -7.467 -2.292 1.00 89.62 116 LEU A CA 1
ATOM 917 C C . LEU A 1 116 ? 11.830 -6.583 -1.038 1.00 89.62 116 LEU A C 1
ATOM 919 O O . LEU A 1 116 ? 10.832 -6.592 -0.326 1.00 89.62 116 LEU A O 1
ATOM 923 N N . THR A 1 117 ? 12.877 -5.796 -0.789 1.00 90.56 117 THR A N 1
ATOM 924 C CA . THR A 1 117 ? 12.952 -4.889 0.364 1.00 90.56 117 THR A CA 1
ATOM 925 C C . THR A 1 117 ? 11.876 -3.814 0.286 1.00 90.56 117 THR A C 1
ATOM 927 O O . THR A 1 117 ? 11.206 -3.535 1.276 1.00 90.56 117 THR A O 1
ATOM 930 N N . THR A 1 118 ? 11.659 -3.231 -0.893 1.00 89.62 118 THR A N 1
ATOM 931 C CA . THR A 1 118 ? 10.570 -2.268 -1.097 1.00 89.62 118 THR A CA 1
ATOM 932 C C . THR A 1 118 ? 9.210 -2.921 -0.856 1.00 89.62 118 THR A C 1
ATOM 934 O O . THR A 1 118 ? 8.381 -2.357 -0.146 1.00 89.62 118 THR A O 1
ATOM 937 N N . ARG A 1 119 ? 8.990 -4.126 -1.395 1.00 91.44 119 ARG A N 1
ATOM 938 C CA . ARG A 1 119 ? 7.746 -4.883 -1.210 1.00 91.44 119 ARG A CA 1
ATOM 939 C C . ARG A 1 119 ? 7.476 -5.203 0.261 1.00 91.44 119 ARG A C 1
ATOM 941 O O . ARG A 1 119 ? 6.350 -5.020 0.716 1.00 91.44 119 ARG A O 1
ATOM 948 N N . GLN A 1 120 ? 8.498 -5.617 1.008 1.00 92.12 120 GLN A N 1
ATOM 949 C CA . GLN A 1 120 ? 8.407 -5.859 2.451 1.00 92.12 120 GLN A CA 1
ATOM 950 C C . GLN A 1 120 ? 8.037 -4.584 3.205 1.00 92.12 120 GLN A C 1
ATOM 952 O O . GLN A 1 120 ? 7.033 -4.578 3.899 1.00 92.12 120 GLN A O 1
ATOM 957 N N . ARG A 1 121 ? 8.741 -3.469 2.970 1.00 91.00 121 ARG A N 1
ATOM 958 C CA . ARG A 1 121 ? 8.432 -2.190 3.637 1.00 91.00 121 ARG A CA 1
ATOM 959 C C . ARG A 1 121 ? 7.005 -1.707 3.367 1.00 91.00 121 ARG A C 1
ATOM 961 O O . ARG A 1 121 ? 6.373 -1.144 4.255 1.00 91.00 121 ARG A O 1
ATOM 968 N N . VAL A 1 122 ? 6.498 -1.907 2.148 1.00 89.44 122 VAL A N 1
ATOM 969 C CA . VAL A 1 122 ? 5.101 -1.589 1.808 1.00 89.44 122 VAL A CA 1
ATOM 970 C C . VAL A 1 122 ? 4.134 -2.533 2.524 1.00 89.44 122 VAL A C 1
ATOM 972 O O . VAL A 1 122 ? 3.125 -2.068 3.039 1.00 89.44 122 VAL A O 1
ATOM 975 N N . THR A 1 123 ? 4.453 -3.825 2.621 1.00 91.94 123 THR A N 1
ATOM 976 C CA . THR A 1 123 ? 3.646 -4.803 3.377 1.00 91.94 123 THR A CA 1
ATOM 977 C C . THR A 1 123 ? 3.603 -4.457 4.868 1.00 91.94 123 THR A C 1
ATOM 979 O O . THR A 1 123 ? 2.524 -4.394 5.445 1.00 91.94 123 THR A O 1
ATOM 982 N N . ASP A 1 124 ? 4.745 -4.118 5.471 1.00 91.19 124 ASP A N 1
ATOM 983 C CA . ASP A 1 124 ? 4.837 -3.691 6.874 1.00 91.19 124 ASP A CA 1
ATOM 984 C C . ASP A 1 124 ? 4.054 -2.399 7.134 1.00 91.19 124 ASP A C 1
ATOM 986 O O . ASP A 1 124 ? 3.543 -2.169 8.231 1.00 91.19 124 ASP A O 1
ATOM 990 N N . LEU A 1 125 ? 3.977 -1.507 6.140 1.00 87.50 125 LEU A N 1
ATOM 991 C CA . LEU A 1 125 ? 3.098 -0.350 6.225 1.00 87.50 125 LEU A CA 1
ATOM 992 C C . LEU A 1 125 ? 1.628 -0.786 6.187 1.00 87.50 125 LEU A C 1
ATOM 994 O O . LEU A 1 125 ? 0.881 -0.363 7.059 1.00 87.50 125 LEU A O 1
ATOM 998 N N . LEU A 1 126 ? 1.215 -1.629 5.235 1.00 88.69 126 LEU A N 1
ATOM 999 C CA . LEU A 1 126 ? -0.168 -2.120 5.143 1.00 88.69 126 LEU A CA 1
ATOM 1000 C C . LEU A 1 126 ? -0.633 -2.769 6.452 1.00 88.69 126 LEU A C 1
ATOM 1002 O O . LEU A 1 126 ? -1.719 -2.451 6.924 1.00 88.69 126 LEU A O 1
ATOM 1006 N N . GLU A 1 127 ? 0.214 -3.585 7.077 1.00 90.25 127 GLU A N 1
ATOM 1007 C CA . GLU A 1 127 ? -0.048 -4.207 8.379 1.00 90.25 127 GLU A CA 1
ATOM 1008 C C . GLU A 1 127 ? -0.403 -3.166 9.452 1.00 90.25 127 GLU A C 1
ATOM 1010 O O . GLU A 1 127 ? -1.408 -3.265 10.152 1.00 90.25 127 GLU A O 1
ATOM 1015 N N . ARG A 1 128 ? 0.388 -2.092 9.528 1.00 85.62 128 ARG A N 1
ATOM 1016 C CA . ARG A 1 128 ? 0.200 -1.003 10.500 1.00 85.62 128 ARG A CA 1
ATOM 1017 C C . ARG A 1 128 ? -0.920 -0.037 10.136 1.00 85.62 128 ARG A C 1
ATOM 1019 O O . ARG A 1 128 ? -1.326 0.755 10.980 1.00 85.62 128 ARG A O 1
ATOM 1026 N N . LEU A 1 129 ? -1.388 -0.058 8.892 1.00 81.12 129 LEU A N 1
ATOM 1027 C CA . LEU A 1 129 ? -2.532 0.727 8.432 1.00 81.12 129 LEU A CA 1
ATOM 1028 C C . LEU A 1 129 ? -3.857 -0.029 8.585 1.00 81.12 129 LEU A C 1
ATOM 1030 O O . LEU A 1 129 ? -4.915 0.600 8.551 1.00 81.12 129 LEU A O 1
ATOM 1034 N N . LEU A 1 130 ? -3.814 -1.356 8.717 1.00 82.62 130 LEU A N 1
ATOM 1035 C CA . LEU A 1 130 ? -5.006 -2.197 8.767 1.00 82.62 130 LEU A CA 1
ATOM 1036 C C . LEU A 1 130 ? -5.701 -2.200 10.143 1.00 82.62 130 LEU A C 1
ATOM 1038 O O . LEU A 1 130 ? -6.853 -2.634 10.221 1.00 82.62 130 LEU A O 1
ATOM 1042 N N . VAL A 1 131 ? -5.047 -1.664 11.181 1.00 71.50 131 VAL A N 1
ATOM 1043 C CA . VAL A 1 131 ? -5.540 -1.559 12.574 1.00 71.50 131 VAL A CA 1
ATOM 1044 C C . VAL A 1 131 ? -6.808 -0.719 12.724 1.00 71.50 131 VAL A C 1
ATOM 1046 O O . VAL A 1 131 ? -6.991 0.270 11.970 1.00 71.50 131 VAL A O 1
#

pLDDT: mean 76.59, std 14.41, range [34.12, 95.94]

Foldseek 3Di:
DDPDQPDDDPVVVVLLVVLVVVVVVLVVVVVVQWDWDPPPDPFFPTWIAGPVPRHTQKTWGQDRPPAIKIKRACCVLVVDDPVLLVVQQVLLVVQDPPQADPNRIGMHHSVSCSDVVNVVVVSVSSVVSSD

Radius of gyration: 14.76 Å; chains: 1; bounding box: 30×30×48 Å